Protein AF-A0A2D6Q9H8-F1 (afdb_monomer)

Secondary structure (DSSP, 8-state):
--GGG-THHHH-TT-----TTT-PPPPHHHHHHHHHIIIII---TTS--SHHHHHHHHHHHHHHHHHHHHHTS-GGG----SSHHHHHHHHHHHHGGGS-TTT------TT--GGGTGGG-

Nearest PDB structures (foldseek):
  5b7s-assembly1_B  TM=9.721E-01  e=1.238E-06  Thermococcus onnurineus NA1
  6a6g-assembly1_A  TM=9.354E-01  e=1.586E-06  Fervidobacterium islandicum
  6wci-assembly1_B  TM=9.464E-01  e=2.417E-05  Stenotrophomonas maltophilia K279a
  8odq-assembly1_B  TM=8.842E-01  e=1.385E-05  Mycobacterium tuberculosis
  8odq-assembly1_D  TM=8.765E-01  e=1.887E-05  Mycobacterium tuberculosis

Solvent-accessible surface area (backbone atoms only — not comparable to full-atom values): 7612 Å² total; per-residue (Å²): 140,58,77,86,44,26,57,66,46,74,79,34,74,85,66,80,84,89,54,56,88,83,54,69,87,64,38,51,70,61,54,47,53,54,51,50,36,70,77,74,35,73,46,62,55,91,76,48,99,44,70,49,15,50,51,32,34,51,52,54,50,52,53,41,42,54,50,13,59,75,69,75,50,56,47,89,77,61,77,93,64,95,44,72,52,54,48,45,40,54,50,40,68,66,48,53,84,78,54,50,86,93,75,63,82,86,89,79,67,95,81,58,56,65,58,77,48,60,70,82,110

Radius of gyration: 19.82 Å; Cα contacts (8 Å, |Δi|>4): 74; chains: 1; bounding box: 47×29×52 Å

Mean predicted aligned error: 4.14 Å

Sequence (121 aa):
MNKKDFPIFDNHPDLIYLDSAATSQRPKQVIKSLTDFYEKENANIHRGVYTLSEQATENYKKAREKIAQFLNANSNEIIFTRNTTESLNLLTNTIKPLLEEGRDEILLTEMEHHSNLIPWQ

Foldseek 3Di:
DDPVQFCVCVVVVPDDDPPCVVPDGDGPVVVVVVVCCVVPQDDDEPPDPDDSNVVNNVVVLVVLVVVCVVVVHDSVPDDDDPDPLVVLLVVLVVCVVVDDPPPDDDDDDPPDDPSNVVSND

Structure (mmCIF, N/CA/C/O backbone):
data_AF-A0A2D6Q9H8-F1
#
_entry.id   AF-A0A2D6Q9H8-F1
#
loop_
_atom_site.group_PDB
_atom_site.id
_atom_site.type_symbol
_atom_site.label_atom_id
_atom_site.label_alt_id
_atom_site.label_comp_id
_atom_site.label_asym_id
_atom_site.label_entity_id
_atom_site.label_seq_id
_atom_site.pdbx_PDB_ins_code
_atom_site.Cartn_x
_atom_site.Cartn_y
_atom_site.Cartn_z
_atom_site.occupancy
_atom_site.B_iso_or_equiv
_atom_site.auth_seq_id
_atom_site.auth_comp_id
_atom_site.auth_asym_id
_atom_site.auth_atom_id
_atom_site.pdbx_PDB_model_num
ATOM 1 N N . MET A 1 1 ? -9.093 -12.808 11.504 1.00 76.69 1 MET A N 1
ATOM 2 C CA . MET A 1 1 ? -9.801 -11.534 11.269 1.00 76.69 1 MET A CA 1
ATOM 3 C C . MET A 1 1 ? -11.162 -11.903 10.707 1.00 76.69 1 MET A C 1
ATOM 5 O O . MET A 1 1 ? -11.206 -12.720 9.797 1.00 76.69 1 MET A O 1
ATOM 9 N N . ASN A 1 2 ? -12.246 -11.400 11.289 1.00 89.62 2 ASN A N 1
ATOM 10 C CA . ASN A 1 2 ? -13.624 -11.807 10.992 1.00 89.62 2 ASN A CA 1
ATOM 11 C C . ASN A 1 2 ? -14.456 -10.584 10.564 1.00 89.62 2 ASN A C 1
ATOM 13 O O . ASN A 1 2 ? -14.062 -9.455 10.833 1.00 89.62 2 ASN A O 1
ATOM 17 N N . LYS A 1 3 ? -15.644 -10.780 9.963 1.00 91.94 3 LYS A N 1
ATOM 18 C CA . LYS A 1 3 ? -16.528 -9.680 9.492 1.00 91.94 3 LYS A CA 1
ATOM 19 C C . LYS A 1 3 ? -16.752 -8.575 10.546 1.00 91.94 3 LYS A C 1
ATOM 21 O O . LYS A 1 3 ? -16.775 -7.401 10.206 1.00 91.94 3 LYS A O 1
ATOM 26 N N . LYS A 1 4 ? -16.824 -8.953 11.827 1.00 93.94 4 LYS A N 1
ATOM 27 C CA . LYS A 1 4 ? -17.023 -8.065 12.993 1.00 93.94 4 LYS A CA 1
ATOM 28 C C . LYS A 1 4 ? -15.876 -7.067 13.237 1.00 93.94 4 LYS A C 1
ATOM 30 O O . LYS A 1 4 ? -16.062 -6.055 13.917 1.00 93.94 4 LYS A O 1
ATOM 35 N N . ASP A 1 5 ? -14.690 -7.358 12.701 1.00 96.81 5 ASP A N 1
ATOM 36 C CA . ASP A 1 5 ? -13.526 -6.474 12.785 1.00 96.81 5 ASP A CA 1
ATOM 37 C C . ASP A 1 5 ? -13.666 -5.262 11.853 1.00 96.81 5 ASP A C 1
ATOM 39 O O . ASP A 1 5 ? -12.951 -4.283 12.033 1.00 96.81 5 ASP A O 1
ATOM 43 N N . PHE A 1 6 ? -14.584 -5.288 10.883 1.00 97.88 6 PHE A N 1
ATOM 44 C CA . PHE A 1 6 ? -14.772 -4.239 9.882 1.00 97.88 6 PHE A CA 1
ATOM 45 C C . PHE A 1 6 ? -16.030 -3.419 10.212 1.00 97.88 6 PHE A C 1
ATOM 47 O O . PHE A 1 6 ? -17.144 -3.875 9.948 1.00 97.88 6 PHE A O 1
ATOM 54 N N . PRO A 1 7 ? -15.888 -2.195 10.755 1.00 97.31 7 PRO A N 1
ATOM 55 C CA . PRO A 1 7 ? -17.023 -1.422 11.262 1.00 97.31 7 PRO A CA 1
ATOM 56 C C . PRO A 1 7 ? -17.999 -0.974 10.167 1.00 97.31 7 PRO A C 1
ATOM 58 O O . PRO A 1 7 ? -19.133 -0.615 10.475 1.00 97.31 7 PRO A O 1
ATOM 61 N N . ILE A 1 8 ? -17.604 -1.011 8.889 1.00 97.56 8 ILE A N 1
ATOM 62 C CA . ILE A 1 8 ? -18.521 -0.709 7.783 1.00 97.56 8 ILE A CA 1
ATOM 63 C C . ILE A 1 8 ? -19.737 -1.644 7.775 1.00 97.56 8 ILE A C 1
ATOM 65 O O . ILE A 1 8 ? -20.837 -1.195 7.480 1.00 97.56 8 ILE A O 1
ATOM 69 N N . PHE A 1 9 ? -19.581 -2.911 8.172 1.00 97.12 9 PHE A N 1
ATOM 70 C CA . PHE A 1 9 ? -20.701 -3.853 8.226 1.00 97.12 9 PHE A CA 1
ATOM 71 C C . PHE A 1 9 ? -21.581 -3.678 9.467 1.00 97.12 9 PHE A C 1
ATOM 73 O O . PHE A 1 9 ? -22.716 -4.137 9.454 1.00 97.12 9 PHE A O 1
ATOM 80 N N . ASP A 1 10 ? -21.092 -3.008 10.515 1.00 95.44 10 ASP A N 1
ATOM 81 C CA . ASP A 1 10 ? -21.930 -2.617 11.657 1.00 95.44 10 ASP A CA 1
ATOM 82 C C . ASP A 1 10 ? -22.841 -1.436 11.261 1.00 95.44 10 ASP A C 1
ATOM 84 O O . ASP A 1 10 ? -24.006 -1.390 11.643 1.00 95.44 10 ASP A O 1
ATOM 88 N N . ASN A 1 11 ? -22.323 -0.501 10.450 1.00 95.38 11 ASN A N 1
ATOM 89 C CA . ASN A 1 11 ? -23.074 0.658 9.942 1.00 95.38 11 ASN A CA 1
ATOM 90 C C . ASN A 1 11 ? -23.975 0.318 8.744 1.00 95.38 11 ASN A C 1
ATOM 92 O O . ASN A 1 11 ? -24.964 1.004 8.495 1.00 95.38 11 ASN A O 1
ATOM 96 N N . HIS A 1 12 ? -23.643 -0.747 8.010 1.00 96.94 12 HIS A N 1
ATOM 97 C CA . HIS A 1 12 ? -24.404 -1.244 6.867 1.00 96.94 12 HIS A CA 1
ATOM 98 C C . HIS A 1 12 ? -24.603 -2.770 6.985 1.00 96.94 12 HIS A C 1
ATOM 100 O O . HIS A 1 12 ? -23.897 -3.533 6.317 1.00 96.94 12 HIS A O 1
ATOM 1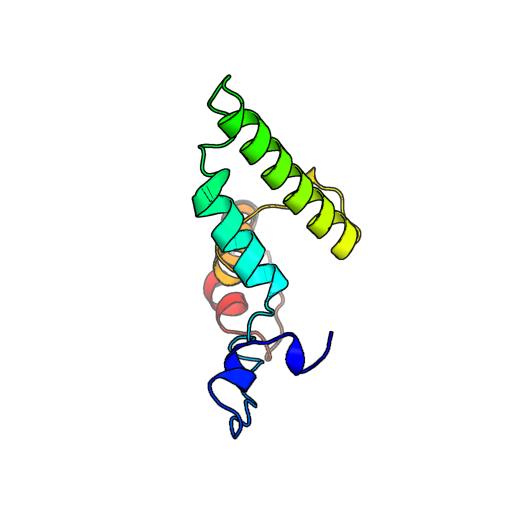06 N N . PRO A 1 13 ? -25.546 -3.238 7.830 1.00 94.00 13 PRO A N 1
ATOM 107 C CA . PRO A 1 13 ? -25.730 -4.664 8.141 1.00 94.00 13 PRO A CA 1
ATOM 108 C C . PRO A 1 13 ? -25.991 -5.550 6.917 1.00 94.00 13 PRO A C 1
ATOM 110 O O . PRO A 1 13 ? -25.465 -6.665 6.833 1.00 94.00 13 PRO A O 1
ATOM 113 N N . ASP A 1 14 ? -26.732 -5.019 5.943 1.00 96.75 14 ASP A N 1
ATOM 114 C CA . ASP A 1 14 ? -27.130 -5.720 4.717 1.00 96.75 14 ASP A CA 1
ATOM 115 C C . ASP A 1 14 ? -26.117 -5.562 3.569 1.00 96.75 14 ASP A C 1
ATOM 117 O O . ASP A 1 14 ? -26.335 -6.057 2.464 1.00 96.75 14 ASP A O 1
ATOM 121 N N . LEU A 1 15 ? -24.990 -4.875 3.801 1.00 96.75 15 LEU A N 1
ATOM 122 C CA . LEU A 1 15 ? -23.975 -4.664 2.772 1.00 96.75 15 LEU A CA 1
ATOM 123 C C . LEU A 1 15 ? -23.320 -5.992 2.364 1.00 96.75 15 LEU A C 1
ATOM 125 O O . LEU A 1 15 ? -22.629 -6.647 3.154 1.00 96.75 15 LEU A O 1
ATOM 129 N N . ILE A 1 16 ? -23.467 -6.326 1.083 1.00 97.44 16 ILE A N 1
ATOM 130 C CA . ILE A 1 16 ? -22.733 -7.389 0.393 1.00 97.44 16 ILE A CA 1
ATOM 131 C C . ILE A 1 16 ? -21.691 -6.712 -0.502 1.00 97.44 16 ILE A C 1
ATOM 133 O O . ILE A 1 16 ? -22.001 -6.232 -1.588 1.00 97.44 16 ILE A O 1
ATOM 137 N N . TYR A 1 17 ? -20.450 -6.627 -0.022 1.00 96.94 17 TYR A N 1
ATOM 138 C CA . TYR A 1 17 ? -19.363 -5.949 -0.730 1.00 96.94 17 TYR A CA 1
ATOM 139 C C . TYR A 1 17 ? -18.500 -6.958 -1.502 1.00 96.94 17 TYR A C 1
ATOM 141 O O . TYR A 1 17 ? -17.702 -7.677 -0.900 1.00 96.94 17 TYR A O 1
ATOM 149 N N . LEU A 1 18 ? -18.662 -7.007 -2.827 1.00 97.56 18 LEU A N 1
ATOM 150 C CA . LEU A 1 18 ? -17.948 -7.920 -3.737 1.00 97.56 18 LEU A CA 1
ATOM 151 C C . LEU A 1 18 ? -17.009 -7.179 -4.707 1.00 97.56 18 LEU A C 1
ATOM 153 O O . LEU A 1 18 ? -16.781 -7.640 -5.817 1.00 97.56 18 LEU A O 1
ATOM 157 N N . ASP A 1 19 ? -16.453 -6.044 -4.275 1.00 97.69 19 ASP A N 1
ATOM 158 C CA . ASP A 1 19 ? -15.568 -5.185 -5.084 1.00 97.69 19 ASP A CA 1
ATOM 159 C C . ASP A 1 19 ? -14.181 -4.981 -4.431 1.00 97.69 19 ASP A C 1
ATOM 161 O O . ASP A 1 19 ? -13.498 -3.975 -4.603 1.00 97.69 19 ASP A O 1
ATOM 165 N N . SER A 1 20 ? -13.737 -5.968 -3.642 1.00 97.38 20 SER A N 1
ATOM 166 C CA . SER A 1 20 ? -12.467 -5.887 -2.897 1.00 97.38 20 SER A CA 1
ATOM 167 C C . SER A 1 20 ? -11.219 -5.820 -3.788 1.00 97.38 20 SER A C 1
ATOM 169 O O . SER A 1 20 ? -10.156 -5.438 -3.301 1.00 97.38 20 SER A O 1
ATOM 171 N N . ALA A 1 21 ? -11.336 -6.201 -5.066 1.00 97.06 21 ALA A N 1
ATOM 172 C CA . ALA A 1 21 ? -10.256 -6.093 -6.045 1.00 97.06 21 ALA A CA 1
ATOM 173 C C . ALA A 1 21 ? -9.961 -4.631 -6.425 1.00 97.06 21 ALA A C 1
ATOM 175 O O . ALA A 1 21 ? -8.809 -4.307 -6.702 1.00 97.06 21 ALA A O 1
ATOM 176 N N . ALA A 1 22 ? -10.967 -3.747 -6.387 1.00 96.56 22 ALA A N 1
ATOM 177 C CA . ALA A 1 22 ? -10.775 -2.313 -6.583 1.00 96.56 22 ALA A CA 1
ATOM 178 C C . ALA A 1 22 ? -10.240 -1.639 -5.308 1.00 96.56 22 ALA A C 1
ATOM 180 O O . ALA A 1 22 ? -9.268 -0.885 -5.356 1.00 96.56 22 ALA A O 1
ATOM 181 N N . THR A 1 23 ? -10.843 -1.918 -4.145 1.00 96.38 23 THR A N 1
ATOM 182 C CA . THR A 1 23 ? -10.326 -1.482 -2.836 1.00 96.38 23 THR A CA 1
ATOM 183 C C . THR A 1 23 ? -10.894 -2.319 -1.693 1.00 96.38 23 THR A C 1
ATOM 185 O O . THR A 1 23 ? -12.034 -2.765 -1.735 1.00 96.38 23 THR A O 1
ATOM 188 N N . SER A 1 24 ? -10.121 -2.522 -0.626 1.00 97.56 24 SER A N 1
ATOM 189 C CA . SER A 1 24 ? -10.560 -3.303 0.533 1.00 97.56 24 SER A CA 1
ATOM 190 C C . SER A 1 24 ? -11.074 -2.435 1.679 1.00 97.56 24 SER A C 1
ATOM 192 O O . SER A 1 24 ? -10.535 -1.369 1.990 1.00 97.56 24 SER A O 1
ATOM 194 N N . GLN A 1 25 ? -12.095 -2.945 2.369 1.00 97.75 25 GLN A N 1
ATOM 195 C CA . GLN A 1 25 ? -12.580 -2.356 3.615 1.00 97.75 25 GLN A CA 1
ATOM 196 C C . GLN A 1 25 ? -11.498 -2.405 4.700 1.00 97.75 25 GLN A C 1
ATOM 198 O O . GLN A 1 25 ? -10.622 -3.273 4.690 1.00 97.75 25 GLN A O 1
ATOM 203 N N . ARG A 1 26 ? -11.537 -1.464 5.650 1.00 97.62 26 ARG A N 1
ATOM 204 C CA . ARG A 1 26 ? -10.509 -1.342 6.696 1.00 97.62 26 ARG A CA 1
ATOM 205 C C . ARG A 1 26 ? -11.002 -1.911 8.030 1.00 97.62 26 ARG A C 1
ATOM 207 O O . ARG A 1 26 ? -12.102 -1.560 8.460 1.00 97.62 26 ARG A O 1
ATOM 214 N N . PRO A 1 27 ? -10.214 -2.764 8.706 1.00 98.00 27 PRO A N 1
ATOM 215 C CA . PRO A 1 27 ? -10.575 -3.262 10.024 1.00 98.00 27 PRO A CA 1
ATOM 216 C C . PRO A 1 27 ? -10.347 -2.186 11.103 1.00 98.00 27 PRO A C 1
ATOM 218 O O . PRO A 1 27 ? -9.538 -1.268 10.928 1.00 98.00 27 PRO A O 1
ATOM 221 N N . LYS A 1 28 ? -11.032 -2.317 12.246 1.00 97.44 28 LYS A N 1
ATOM 222 C CA . LYS A 1 28 ? -11.008 -1.387 13.394 1.00 97.44 28 LYS A CA 1
ATOM 223 C C . LYS A 1 28 ? -9.586 -1.053 13.846 1.00 97.44 28 LYS A C 1
ATOM 225 O O . LYS A 1 28 ? -9.307 0.093 14.173 1.00 97.44 28 LYS A O 1
ATOM 230 N N . GLN A 1 29 ? -8.678 -2.027 13.827 1.00 97.00 29 GLN A N 1
ATOM 231 C CA . GLN A 1 29 ? -7.287 -1.867 14.254 1.00 97.00 29 GLN A CA 1
ATOM 232 C C . GLN A 1 29 ? -6.512 -0.889 13.356 1.00 97.00 29 GLN A C 1
ATOM 234 O O . GLN A 1 29 ? -5.742 -0.078 13.863 1.00 97.00 29 GLN A O 1
ATOM 239 N N . VAL A 1 30 ? -6.740 -0.929 12.037 1.00 97.56 30 VAL A N 1
ATOM 240 C CA . VAL A 1 30 ? -6.092 -0.015 11.079 1.00 97.56 30 VAL A CA 1
ATOM 241 C C . VAL A 1 30 ? -6.626 1.402 11.256 1.00 97.56 30 VAL A C 1
ATOM 243 O O . VAL A 1 30 ? -5.844 2.344 11.338 1.00 97.56 30 VAL A O 1
ATOM 246 N N . ILE A 1 31 ? -7.949 1.545 11.381 1.00 98.12 31 ILE A N 1
ATOM 247 C CA . ILE A 1 31 ? -8.598 2.843 11.611 1.00 98.12 31 ILE A CA 1
ATOM 248 C C . ILE A 1 31 ? -8.079 3.459 12.912 1.00 98.12 31 ILE A C 1
ATOM 250 O O . ILE A 1 31 ? -7.622 4.597 12.917 1.00 98.12 31 ILE A O 1
ATOM 254 N N . LYS A 1 32 ? -8.070 2.677 13.997 1.00 97.88 32 LYS A N 1
ATOM 255 C CA . LYS A 1 32 ? -7.591 3.130 15.302 1.00 97.88 32 L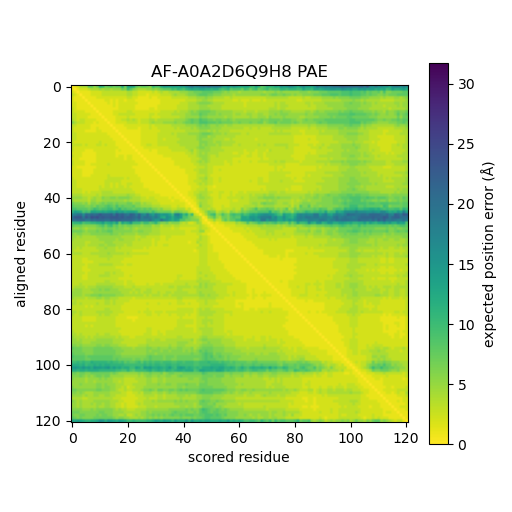YS A CA 1
ATOM 256 C C . LYS A 1 32 ? -6.130 3.576 15.253 1.00 97.88 32 LYS A C 1
ATOM 258 O O . LYS A 1 32 ? -5.817 4.608 15.824 1.00 97.88 32 LYS A O 1
ATOM 263 N N . SER A 1 33 ? -5.256 2.843 14.560 1.00 96.69 33 SER A N 1
ATOM 264 C CA . SER A 1 33 ? -3.845 3.229 14.426 1.00 96.69 33 SER A CA 1
ATOM 265 C C . SER A 1 33 ? -3.676 4.584 13.735 1.00 96.69 33 SER A C 1
ATOM 267 O O . SER A 1 33 ? -2.799 5.350 14.121 1.00 96.69 33 SER A O 1
ATOM 269 N N . LEU A 1 34 ? -4.503 4.883 12.727 1.00 96.88 34 LEU A N 1
ATOM 270 C CA . LEU A 1 34 ? -4.479 6.174 12.040 1.00 96.88 34 LEU A CA 1
ATOM 271 C C . LEU A 1 34 ? -4.986 7.300 12.950 1.00 96.88 34 LEU A C 1
ATOM 273 O O . LEU A 1 34 ? -4.366 8.357 13.028 1.00 96.88 34 LEU A O 1
ATOM 277 N N . THR A 1 35 ? -6.094 7.058 13.653 1.00 97.75 35 THR A N 1
ATOM 278 C CA . THR A 1 35 ? -6.655 7.999 14.628 1.00 97.75 35 THR A CA 1
ATOM 279 C C . THR A 1 35 ? -5.665 8.288 15.755 1.00 97.75 35 THR A C 1
ATOM 281 O O . THR A 1 35 ? -5.371 9.449 16.013 1.00 97.75 35 THR A O 1
ATOM 284 N N . ASP A 1 36 ? -5.085 7.251 16.371 1.00 96.00 36 ASP A N 1
ATOM 285 C CA . ASP A 1 36 ? -4.092 7.397 17.439 1.00 96.00 36 ASP A CA 1
ATOM 286 C C . ASP A 1 36 ? -2.880 8.211 16.963 1.00 96.00 36 ASP A C 1
ATOM 288 O O . ASP A 1 36 ? -2.419 9.085 17.694 1.00 96.00 36 ASP A O 1
ATOM 292 N N . PHE A 1 37 ? -2.398 7.978 15.735 1.00 94.69 37 PHE A N 1
ATOM 293 C CA . PHE A 1 37 ? -1.288 8.751 15.181 1.00 94.69 37 PHE A CA 1
ATOM 294 C C . PHE A 1 37 ? -1.617 10.248 15.127 1.00 94.69 37 PHE A C 1
ATOM 296 O O . PHE A 1 37 ? -0.864 11.065 15.655 1.00 94.69 37 PHE A O 1
ATOM 303 N N . TYR A 1 38 ? -2.755 10.623 14.538 1.00 95.81 38 TYR A N 1
ATOM 304 C CA . TYR A 1 38 ? -3.114 12.036 14.400 1.00 95.81 38 TYR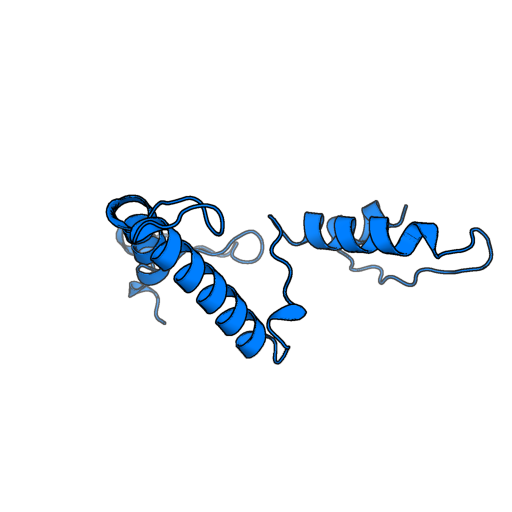 A CA 1
ATOM 305 C C . TYR A 1 38 ? -3.482 12.710 15.722 1.00 95.81 38 TYR A C 1
ATOM 307 O O . TYR A 1 38 ? -3.192 13.891 15.895 1.00 95.81 38 TYR A O 1
ATOM 315 N N . GLU A 1 39 ? -4.085 11.980 16.657 1.00 96.12 39 GLU A N 1
ATOM 316 C CA . GLU A 1 39 ? -4.467 12.522 17.962 1.00 96.12 39 GLU A CA 1
ATOM 317 C C . GLU A 1 39 ? -3.289 12.630 18.941 1.00 96.12 39 GLU A C 1
ATOM 319 O O . GLU A 1 39 ? -3.336 13.467 19.843 1.00 96.12 39 GLU A O 1
ATOM 324 N N . LYS A 1 40 ? -2.259 11.777 18.814 1.00 93.00 40 LYS A N 1
ATOM 325 C CA . LYS A 1 40 ? -1.250 11.589 19.878 1.00 93.00 40 LYS A CA 1
ATOM 326 C C . LYS A 1 40 ? 0.204 11.657 19.417 1.00 93.00 40 LYS A C 1
ATOM 328 O O . LYS A 1 40 ? 1.064 11.947 20.243 1.00 93.00 40 LYS A O 1
ATOM 333 N N . GLU A 1 41 ? 0.505 11.372 18.151 1.00 89.62 41 GLU A N 1
ATOM 334 C CA . GLU A 1 41 ? 1.881 11.083 17.703 1.00 89.62 41 GLU A CA 1
ATOM 335 C C . GLU A 1 41 ? 2.359 11.941 16.522 1.00 89.62 41 GLU A C 1
ATOM 337 O O . GLU A 1 41 ? 3.529 11.871 16.150 1.00 89.62 41 GLU A O 1
ATOM 342 N N . ASN A 1 42 ? 1.481 12.742 15.915 1.00 92.62 42 ASN A N 1
ATOM 343 C CA . ASN A 1 42 ? 1.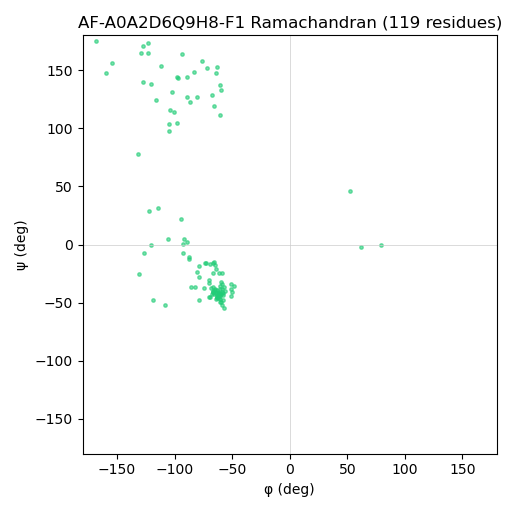773 13.454 14.675 1.00 92.62 42 ASN A CA 1
ATOM 344 C C . ASN A 1 42 ? 2.950 14.435 14.815 1.00 92.62 42 ASN A C 1
ATOM 346 O O . ASN A 1 42 ? 2.845 15.483 15.456 1.00 92.62 42 ASN A O 1
ATOM 350 N N . ALA A 1 43 ? 4.057 14.110 14.151 1.00 92.19 43 ALA A N 1
ATOM 351 C CA . ALA A 1 43 ? 5.252 14.934 14.051 1.00 92.19 43 ALA A CA 1
ATOM 352 C C . ALA A 1 43 ? 6.029 14.599 12.769 1.00 92.19 43 ALA 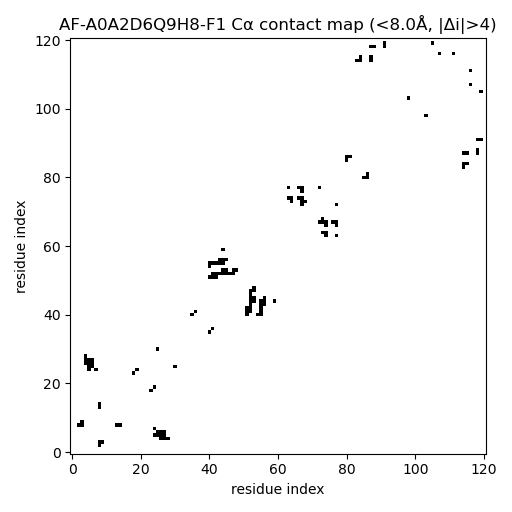A C 1
ATOM 354 O O . ALA A 1 43 ? 5.937 13.495 12.229 1.00 92.19 43 ALA A O 1
ATOM 355 N N . ASN A 1 44 ? 6.832 15.552 12.291 1.00 89.50 44 ASN A N 1
ATOM 356 C CA . ASN A 1 44 ? 7.728 15.314 11.161 1.00 89.50 44 ASN A CA 1
ATOM 357 C C . ASN A 1 44 ? 8.837 14.333 11.556 1.00 89.50 44 ASN A C 1
ATOM 359 O O . ASN A 1 44 ? 9.558 14.568 12.524 1.00 89.50 44 ASN A O 1
ATOM 363 N N . ILE A 1 45 ? 9.025 13.285 10.756 1.00 88.50 45 ILE A N 1
ATOM 364 C CA . ILE A 1 45 ? 10.101 12.307 10.947 1.00 88.50 45 ILE A CA 1
ATOM 365 C C . ILE A 1 45 ? 11.479 12.896 10.597 1.00 88.50 45 ILE A C 1
ATOM 367 O O . ILE A 1 45 ? 11.593 13.784 9.750 1.00 88.50 45 ILE A O 1
ATOM 371 N N . HIS A 1 46 ? 12.539 12.386 11.233 1.00 76.88 46 HIS A N 1
ATOM 372 C CA . HIS A 1 46 ? 13.959 12.708 10.978 1.00 76.88 46 HIS A CA 1
ATOM 373 C C . HIS A 1 46 ? 14.421 14.164 11.192 1.00 76.88 46 HIS A C 1
ATOM 375 O O . HIS A 1 46 ? 15.604 14.444 11.005 1.00 76.88 46 HIS A O 1
ATOM 381 N N . ARG A 1 47 ? 13.540 15.102 11.558 1.00 68.19 47 ARG A N 1
ATOM 382 C CA . ARG A 1 47 ? 13.862 16.545 11.593 1.00 68.19 47 ARG A CA 1
ATOM 383 C C . ARG A 1 47 ? 13.700 17.213 12.959 1.00 68.19 47 ARG A C 1
ATOM 385 O O . ARG A 1 47 ? 13.946 18.410 13.066 1.00 68.19 47 ARG A O 1
ATOM 392 N N . GLY A 1 48 ? 13.294 16.479 13.993 1.00 71.81 48 GLY A N 1
ATOM 393 C CA . GLY A 1 48 ? 13.110 17.013 15.342 1.00 71.81 48 GLY A CA 1
ATOM 394 C C . GLY A 1 48 ? 13.861 16.217 16.406 1.00 71.81 48 GLY A C 1
ATOM 395 O O . GLY A 1 48 ? 13.861 14.990 16.378 1.00 71.81 48 GLY A O 1
ATOM 396 N N . VAL A 1 49 ? 14.443 16.937 17.365 1.00 78.75 49 VAL A N 1
ATOM 397 C CA . VAL A 1 49 ? 15.109 16.403 18.573 1.00 78.75 49 VAL A CA 1
ATOM 398 C C . VAL A 1 49 ? 14.166 16.349 19.787 1.00 78.75 49 VAL A C 1
ATOM 400 O O . VAL A 1 49 ? 14.599 16.399 20.931 1.00 78.75 49 VAL A O 1
ATOM 403 N N . TYR A 1 50 ? 12.855 16.338 19.542 1.00 84.94 50 TYR A N 1
ATOM 404 C CA . TYR A 1 50 ? 11.820 16.296 20.575 1.00 84.94 50 TYR A CA 1
ATOM 405 C C . TYR A 1 50 ? 11.077 14.960 20.536 1.00 84.94 50 TYR A C 1
ATOM 407 O O . TYR A 1 50 ? 10.956 14.335 19.481 1.00 84.94 50 TYR A O 1
ATOM 415 N N . THR A 1 51 ? 10.520 14.561 21.680 1.00 88.69 51 THR A N 1
ATOM 416 C CA . THR A 1 51 ? 9.968 13.219 21.921 1.00 88.69 51 THR A CA 1
ATOM 417 C C . THR A 1 51 ? 8.978 12.744 20.854 1.00 88.69 51 THR A C 1
ATOM 419 O O . THR A 1 51 ? 9.079 11.613 20.391 1.00 88.69 51 THR A O 1
ATOM 422 N N . LEU A 1 52 ? 8.046 13.597 20.411 1.00 90.00 52 LEU A N 1
ATOM 423 C CA . LEU A 1 52 ? 7.066 13.212 19.385 1.00 90.00 52 LEU A CA 1
ATOM 424 C C . LEU A 1 52 ? 7.720 12.920 18.023 1.00 90.00 52 LEU A C 1
ATOM 426 O O . LEU A 1 52 ? 7.333 11.970 17.352 1.00 90.00 52 LEU A O 1
ATOM 430 N N . SER A 1 53 ? 8.741 13.687 17.629 1.00 91.12 53 SER A N 1
ATOM 431 C CA . SER A 1 53 ? 9.487 13.450 16.383 1.00 91.12 53 SER A CA 1
ATOM 432 C C . SER A 1 53 ? 10.279 12.140 16.433 1.00 91.12 53 SER A C 1
ATOM 434 O O . SER A 1 53 ? 10.299 11.388 15.453 1.00 91.12 53 SER A O 1
ATOM 436 N N . GLU A 1 54 ? 10.899 11.829 17.573 1.00 90.06 54 GLU A N 1
ATOM 437 C CA . GLU A 1 54 ? 11.598 10.555 17.778 1.00 90.06 54 GLU A CA 1
ATOM 438 C C . GLU A 1 54 ? 10.625 9.373 17.719 1.00 90.06 54 GLU A C 1
ATOM 440 O O . GLU A 1 54 ? 10.862 8.416 16.980 1.00 90.06 54 GLU A O 1
ATOM 445 N N . GLN A 1 55 ? 9.484 9.478 18.408 1.00 90.00 55 GLN A N 1
ATOM 446 C CA . GLN A 1 55 ? 8.453 8.442 18.418 1.00 90.00 55 GLN A CA 1
ATOM 447 C C . GLN A 1 55 ? 7.851 8.210 17.025 1.00 90.00 55 GLN A C 1
ATOM 449 O O . GLN A 1 55 ? 7.725 7.061 16.596 1.00 90.00 55 GLN A O 1
ATOM 454 N N . ALA A 1 56 ? 7.528 9.279 16.290 1.00 91.81 56 ALA A N 1
ATOM 455 C CA . ALA A 1 56 ? 7.025 9.184 14.921 1.00 91.81 56 ALA A CA 1
ATOM 456 C C . ALA A 1 56 ? 8.058 8.534 13.985 1.00 91.81 56 ALA A C 1
ATOM 458 O O . ALA A 1 56 ? 7.714 7.681 13.163 1.00 91.81 56 ALA A O 1
ATOM 459 N N . THR A 1 57 ? 9.340 8.885 14.142 1.00 93.06 57 THR A N 1
ATOM 460 C CA . THR A 1 57 ? 10.439 8.289 13.366 1.00 93.06 57 THR A CA 1
ATOM 461 C C . THR A 1 57 ? 10.574 6.794 13.656 1.00 93.06 57 THR A C 1
ATOM 463 O O . THR A 1 57 ? 10.719 5.995 12.730 1.00 93.06 57 THR A O 1
ATOM 466 N N . GLU A 1 58 ? 10.495 6.398 14.924 1.00 92.94 58 GLU A N 1
ATOM 467 C CA . GLU A 1 58 ? 10.580 4.999 15.334 1.00 92.94 58 GLU A CA 1
ATOM 468 C C . GLU A 1 58 ? 9.383 4.180 14.831 1.00 92.94 58 GLU A C 1
ATOM 470 O O . GLU A 1 58 ? 9.554 3.089 14.286 1.00 92.94 58 GLU A O 1
ATOM 475 N N . ASN A 1 59 ? 8.166 4.722 14.923 1.00 94.00 59 ASN A N 1
ATOM 476 C CA . ASN A 1 59 ? 6.964 4.071 14.400 1.00 94.00 59 ASN A CA 1
ATOM 477 C C . ASN A 1 59 ? 7.030 3.897 12.872 1.00 94.00 59 ASN A C 1
ATOM 479 O O . ASN A 1 59 ? 6.670 2.837 12.354 1.00 94.00 59 ASN A O 1
ATOM 483 N N . TYR A 1 60 ? 7.568 4.886 12.152 1.00 94.88 60 TYR A N 1
ATOM 484 C CA . TYR A 1 60 ? 7.806 4.800 10.711 1.00 94.88 60 TYR A CA 1
ATOM 485 C C . TYR A 1 60 ? 8.842 3.722 10.340 1.00 94.88 60 TYR A C 1
ATOM 487 O O . TYR A 1 60 ? 8.627 2.953 9.399 1.00 94.88 60 TYR A O 1
ATOM 495 N N . LYS A 1 61 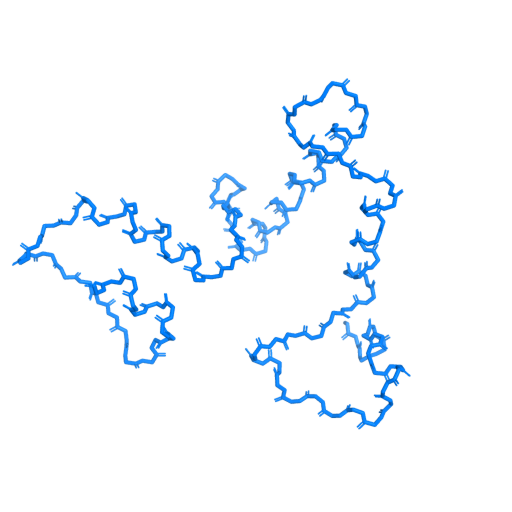? 9.941 3.600 11.099 1.00 95.25 61 LYS A N 1
ATOM 496 C CA . LYS A 1 61 ? 10.931 2.520 10.919 1.00 95.25 61 LYS A CA 1
ATOM 497 C C . LYS A 1 61 ? 10.328 1.142 11.185 1.00 95.25 61 LYS A C 1
ATOM 499 O O . LYS A 1 61 ? 10.459 0.256 10.345 1.00 95.25 61 LYS A O 1
ATOM 504 N N . LYS A 1 62 ? 9.579 0.983 12.279 1.00 96.94 62 LYS A N 1
ATOM 505 C CA . LYS A 1 62 ? 8.865 -0.265 12.598 1.00 96.94 62 LYS A CA 1
ATOM 506 C C . LYS A 1 62 ? 7.869 -0.657 11.509 1.00 96.94 62 LYS A C 1
ATOM 508 O O . LYS A 1 62 ? 7.725 -1.840 11.210 1.00 96.94 62 LYS A O 1
ATOM 513 N N . ALA A 1 63 ? 7.176 0.308 10.900 1.00 97.44 63 ALA A N 1
ATOM 514 C CA . ALA A 1 63 ? 6.302 0.034 9.760 1.00 97.44 63 ALA A CA 1
ATOM 515 C C . ALA A 1 63 ? 7.092 -0.534 8.567 1.00 97.44 63 ALA A C 1
ATOM 517 O O . ALA A 1 63 ? 6.666 -1.520 7.967 1.00 97.44 63 ALA A O 1
ATOM 518 N N . ARG A 1 64 ? 8.270 0.033 8.271 1.00 98.19 64 ARG A N 1
ATOM 519 C CA . ARG A 1 64 ? 9.178 -0.466 7.225 1.00 98.19 64 ARG A CA 1
ATOM 520 C C . ARG A 1 64 ? 9.658 -1.888 7.509 1.00 98.19 64 ARG A C 1
ATOM 522 O O . ARG A 1 64 ? 9.604 -2.730 6.621 1.00 98.19 64 ARG A O 1
ATOM 529 N N . GLU A 1 65 ? 10.080 -2.169 8.739 1.00 98.44 65 GLU A N 1
ATOM 530 C CA . GLU A 1 65 ? 10.527 -3.505 9.159 1.00 98.44 65 GLU A CA 1
ATOM 531 C C . GLU A 1 65 ? 9.411 -4.546 9.064 1.00 98.44 65 GLU A C 1
ATOM 533 O O . GLU A 1 65 ? 9.639 -5.645 8.564 1.00 98.44 65 GLU A O 1
ATOM 538 N N . LYS A 1 66 ? 8.185 -4.196 9.473 1.00 98.44 66 LYS A N 1
ATOM 539 C CA . LYS A 1 66 ? 7.022 -5.083 9.335 1.00 98.44 66 LYS A CA 1
ATOM 540 C C . LYS A 1 66 ? 6.741 -5.443 7.876 1.00 98.44 66 LYS A C 1
ATOM 542 O O . LYS A 1 66 ? 6.436 -6.596 7.589 1.00 98.44 66 LYS A O 1
ATOM 547 N N . ILE A 1 67 ? 6.843 -4.477 6.961 1.00 98.38 67 ILE A N 1
ATOM 548 C CA . ILE A 1 67 ? 6.664 -4.723 5.521 1.00 98.38 67 ILE A CA 1
ATOM 549 C C . ILE A 1 67 ? 7.798 -5.590 4.979 1.00 98.38 67 ILE A C 1
ATOM 551 O O . ILE A 1 67 ? 7.538 -6.530 4.236 1.00 98.38 67 ILE A O 1
ATOM 555 N N . ALA A 1 68 ? 9.036 -5.317 5.387 1.00 98.56 68 ALA A N 1
ATOM 556 C CA . ALA A 1 68 ? 10.194 -6.111 5.003 1.00 98.56 68 ALA A CA 1
ATOM 557 C C . ALA A 1 68 ? 10.028 -7.580 5.418 1.00 98.56 68 ALA A C 1
ATOM 559 O O . ALA A 1 68 ? 10.149 -8.470 4.586 1.00 98.56 68 ALA A O 1
ATOM 560 N N . GLN A 1 69 ? 9.624 -7.837 6.664 1.00 98.50 69 GLN A N 1
ATOM 561 C CA . GLN A 1 69 ? 9.316 -9.186 7.147 1.00 98.50 69 GLN A CA 1
ATOM 562 C C . GLN A 1 69 ? 8.164 -9.835 6.373 1.00 98.50 69 GLN A C 1
ATOM 564 O O . GLN A 1 69 ? 8.259 -11.002 6.005 1.00 98.50 69 GLN A O 1
ATOM 569 N N . PHE A 1 70 ? 7.093 -9.084 6.097 1.00 98.56 70 PHE A N 1
ATOM 570 C CA . PHE A 1 70 ? 5.950 -9.579 5.326 1.00 98.56 70 PHE A CA 1
ATOM 571 C C . PHE A 1 70 ? 6.340 -10.019 3.906 1.00 98.56 70 PHE A C 1
ATOM 573 O O . PHE A 1 70 ? 5.804 -11.002 3.403 1.00 98.56 70 PHE A O 1
ATOM 580 N N . LEU A 1 71 ? 7.287 -9.314 3.282 1.00 98.12 71 LEU A N 1
ATOM 581 C CA . LEU A 1 71 ? 7.800 -9.609 1.942 1.00 98.12 71 LEU A CA 1
ATOM 582 C C . LEU A 1 71 ? 9.052 -10.503 1.943 1.00 98.12 71 LEU A C 1
ATOM 584 O O . LEU A 1 71 ? 9.570 -10.803 0.871 1.00 98.12 71 LEU A O 1
ATOM 588 N N . ASN A 1 72 ? 9.543 -10.921 3.116 1.00 98.19 72 ASN A N 1
ATOM 589 C CA . ASN A 1 72 ? 10.822 -11.618 3.281 1.00 98.19 72 ASN A CA 1
ATOM 590 C C . ASN A 1 72 ? 12.016 -10.877 2.629 1.00 98.19 72 ASN A C 1
ATOM 592 O O . ASN A 1 72 ? 12.831 -11.474 1.928 1.00 98.19 72 ASN A O 1
ATOM 596 N N . ALA A 1 73 ? 12.101 -9.566 2.858 1.00 98.19 73 ALA A N 1
ATOM 597 C CA . ALA A 1 73 ? 13.132 -8.659 2.351 1.00 98.19 73 ALA A CA 1
ATOM 598 C C . ALA A 1 73 ? 13.856 -7.928 3.497 1.00 98.19 73 ALA A C 1
ATOM 600 O O . ALA A 1 73 ? 13.448 -7.996 4.661 1.00 98.19 73 ALA A O 1
ATOM 601 N N . ASN A 1 74 ? 14.912 -7.178 3.179 1.00 98.19 74 ASN A N 1
ATOM 602 C CA . ASN A 1 74 ? 15.558 -6.265 4.120 1.00 98.19 74 ASN A CA 1
ATOM 603 C C . ASN A 1 74 ? 14.813 -4.928 4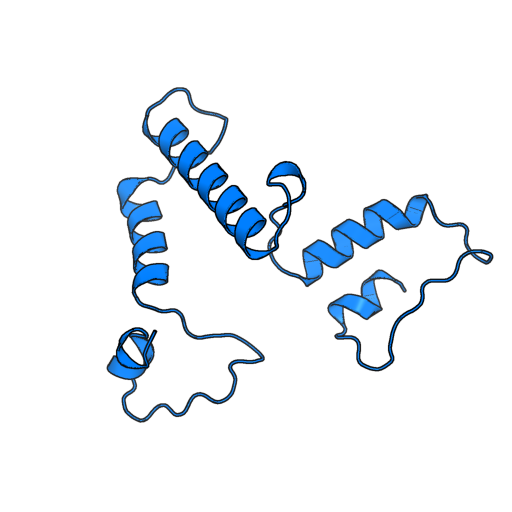.175 1.00 98.19 74 ASN A C 1
ATOM 605 O O . ASN A 1 74 ? 14.291 -4.436 3.177 1.00 98.19 74 ASN A O 1
ATOM 609 N N . SER A 1 75 ? 14.817 -4.268 5.336 1.00 97.44 75 SER A N 1
ATOM 610 C CA . SER A 1 75 ? 14.141 -2.972 5.498 1.00 97.44 75 SER A CA 1
ATOM 611 C C . SER A 1 75 ? 14.683 -1.889 4.559 1.00 97.44 75 SER A C 1
ATOM 613 O O . SER A 1 75 ? 13.910 -1.055 4.094 1.00 97.44 75 SER A O 1
ATOM 615 N N . ASN A 1 76 ? 15.974 -1.932 4.222 1.00 97.38 76 ASN A N 1
ATOM 616 C CA . ASN A 1 76 ? 16.609 -0.995 3.289 1.00 97.38 76 ASN A CA 1
ATOM 617 C C . ASN A 1 76 ? 16.157 -1.175 1.828 1.00 97.38 76 ASN A C 1
ATOM 619 O O . ASN A 1 76 ? 16.355 -0.268 1.027 1.00 97.38 76 ASN A O 1
ATOM 623 N N . GLU A 1 77 ? 15.541 -2.309 1.485 1.00 97.75 77 GLU A N 1
ATOM 624 C CA . GLU A 1 77 ? 14.989 -2.582 0.148 1.00 97.75 77 GLU A CA 1
ATOM 625 C C . GLU A 1 77 ? 13.545 -2.075 0.010 1.00 97.75 77 GLU A C 1
ATOM 627 O O . GLU A 1 77 ? 12.991 -2.024 -1.085 1.00 97.75 77 GLU A O 1
ATOM 632 N N . ILE A 1 78 ? 12.916 -1.669 1.117 1.00 98.38 78 ILE A N 1
ATOM 633 C CA . ILE A 1 78 ? 11.550 -1.153 1.117 1.00 98.38 78 ILE A CA 1
ATOM 634 C C . ILE A 1 78 ? 11.583 0.342 0.832 1.00 98.38 78 ILE A C 1
ATOM 636 O O . ILE A 1 78 ? 12.174 1.100 1.596 1.00 98.38 78 ILE A O 1
ATOM 640 N N . ILE A 1 79 ? 10.886 0.788 -0.212 1.00 97.81 79 ILE A N 1
ATOM 641 C CA . ILE A 1 79 ? 10.678 2.206 -0.530 1.00 97.81 79 ILE A CA 1
ATOM 642 C C . ILE A 1 79 ? 9.181 2.498 -0.422 1.00 97.81 79 ILE A C 1
ATOM 644 O O . ILE A 1 79 ? 8.364 1.835 -1.056 1.00 97.81 79 ILE A O 1
ATOM 648 N N . PHE A 1 80 ? 8.812 3.486 0.396 1.00 98.12 8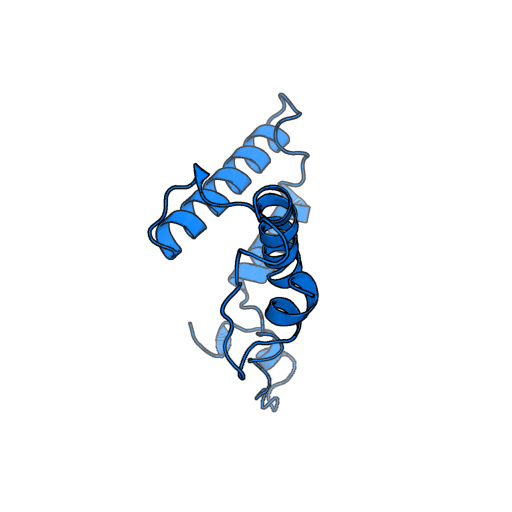0 PHE A N 1
ATOM 649 C CA . PHE A 1 80 ? 7.422 3.918 0.506 1.00 98.12 80 PHE A CA 1
ATOM 650 C C . PHE A 1 80 ? 7.068 4.851 -0.648 1.00 98.12 80 PHE A C 1
ATOM 652 O O . PHE A 1 80 ? 7.728 5.868 -0.852 1.00 98.12 80 PHE A O 1
ATOM 659 N N . THR A 1 81 ? 5.993 4.518 -1.350 1.00 98.38 81 THR A N 1
ATOM 660 C CA . THR A 1 81 ? 5.357 5.334 -2.387 1.00 98.38 81 THR A CA 1
ATOM 661 C C . THR A 1 81 ? 3.867 5.461 -2.065 1.00 98.38 81 THR A C 1
ATOM 663 O O . THR A 1 81 ? 3.343 4.801 -1.163 1.00 98.38 81 THR A O 1
ATOM 666 N N . ARG A 1 82 ? 3.157 6.318 -2.791 1.00 97.75 82 ARG A N 1
ATOM 667 C CA . ARG A 1 82 ? 1.717 6.540 -2.648 1.00 97.75 82 ARG A CA 1
ATOM 668 C C . ARG A 1 82 ? 0.897 5.319 -3.057 1.00 97.75 82 ARG A C 1
ATOM 670 O O . ARG A 1 82 ? -0.163 5.091 -2.479 1.00 97.75 82 ARG A O 1
ATOM 677 N N . ASN A 1 83 ? 1.325 4.589 -4.087 1.00 97.81 83 ASN A N 1
ATOM 678 C CA . ASN A 1 83 ? 0.633 3.418 -4.632 1.00 97.81 83 ASN A CA 1
ATOM 679 C C . ASN A 1 83 ? 1.523 2.638 -5.621 1.00 97.81 83 ASN A C 1
ATOM 681 O O . ASN A 1 83 ? 2.602 3.092 -6.000 1.00 97.81 83 ASN A O 1
ATOM 685 N N . THR A 1 84 ? 1.028 1.489 -6.095 1.00 98.12 84 THR A N 1
ATOM 686 C CA . THR A 1 84 ? 1.710 0.641 -7.088 1.00 98.12 84 THR A CA 1
ATOM 687 C C . THR A 1 84 ? 2.060 1.386 -8.377 1.00 98.12 84 THR A C 1
ATOM 689 O O . THR A 1 84 ? 3.154 1.204 -8.901 1.00 98.12 84 THR A O 1
ATOM 692 N N . THR A 1 85 ? 1.174 2.257 -8.877 1.00 98.06 85 THR A N 1
ATOM 693 C CA . THR A 1 85 ? 1.430 3.041 -10.097 1.00 98.06 85 THR A CA 1
ATOM 694 C C . THR A 1 85 ? 2.660 3.934 -9.942 1.00 98.06 85 THR A C 1
ATOM 696 O O . THR A 1 85 ? 3.493 3.986 -10.843 1.00 98.06 85 THR A O 1
ATOM 699 N N . GLU A 1 86 ? 2.811 4.615 -8.805 1.00 98.31 86 GLU A N 1
ATOM 700 C CA . GLU A 1 86 ? 4.000 5.427 -8.536 1.00 98.31 86 GLU A CA 1
ATOM 701 C C . GLU A 1 86 ? 5.258 4.565 -8.396 1.00 98.31 86 GLU A C 1
ATOM 703 O O . GLU A 1 86 ? 6.287 4.928 -8.956 1.00 98.31 86 GLU A O 1
ATOM 708 N N . SER A 1 87 ? 5.182 3.404 -7.733 1.00 98.31 87 SER A N 1
ATOM 709 C CA . SER A 1 87 ? 6.325 2.482 -7.638 1.00 98.31 87 SER A CA 1
ATOM 710 C C . SER A 1 87 ? 6.835 2.031 -9.009 1.00 98.31 87 SER A C 1
ATOM 712 O O . SER A 1 87 ? 8.040 2.030 -9.245 1.00 98.31 87 SER A O 1
ATOM 714 N N . LEU A 1 88 ? 5.929 1.686 -9.930 1.00 97.94 88 LEU A N 1
ATOM 715 C CA . LEU A 1 88 ? 6.286 1.260 -11.288 1.00 97.94 88 LEU A CA 1
ATOM 716 C C . LEU A 1 88 ? 6.864 2.411 -12.119 1.00 97.94 88 LEU A C 1
ATOM 718 O O . LEU A 1 88 ? 7.832 2.223 -12.854 1.00 97.94 88 LEU A O 1
ATOM 722 N N . ASN A 1 89 ? 6.336 3.626 -11.954 1.00 97.44 89 ASN A N 1
ATOM 723 C CA . ASN A 1 89 ? 6.916 4.813 -12.581 1.00 97.44 89 ASN A CA 1
ATOM 724 C C . ASN A 1 89 ? 8.303 5.142 -12.017 1.00 97.44 89 ASN A C 1
ATOM 726 O O . ASN A 1 89 ? 9.195 5.507 -12.778 1.00 97.44 89 ASN A O 1
ATOM 730 N N . LEU A 1 90 ? 8.509 5.008 -10.705 1.00 98.00 90 LEU A N 1
ATOM 731 C CA . LEU A 1 90 ? 9.815 5.210 -10.080 1.00 98.00 90 LEU A CA 1
ATOM 732 C C . LEU A 1 90 ? 10.849 4.228 -10.644 1.00 98.00 90 LEU A C 1
ATOM 734 O O . LEU A 1 90 ? 11.943 4.646 -11.021 1.00 98.00 90 LEU A O 1
ATOM 738 N N . LEU A 1 91 ? 10.485 2.946 -10.738 1.00 96.69 91 LEU A N 1
ATOM 739 C CA . LEU A 1 91 ? 11.317 1.904 -11.340 1.00 96.69 91 LEU A CA 1
ATOM 740 C C . LEU A 1 91 ? 11.675 2.259 -12.785 1.00 96.69 91 LEU A C 1
ATOM 742 O O . LEU A 1 91 ? 12.851 2.342 -13.133 1.00 96.69 91 LEU A O 1
ATOM 746 N N . THR A 1 92 ? 10.659 2.522 -13.605 1.00 95.75 92 THR A N 1
ATOM 747 C CA . THR A 1 92 ? 10.840 2.757 -15.040 1.00 95.75 92 THR A CA 1
ATOM 748 C C . THR A 1 92 ? 11.687 3.998 -15.299 1.00 95.75 92 THR A C 1
ATOM 750 O O . THR A 1 92 ? 12.643 3.933 -16.061 1.00 95.75 92 THR A O 1
ATOM 753 N N . ASN A 1 93 ? 11.429 5.110 -14.603 1.00 95.81 93 ASN A N 1
ATOM 754 C CA . ASN A 1 93 ? 12.220 6.336 -14.760 1.00 95.81 93 ASN A CA 1
ATOM 755 C C . ASN A 1 93 ? 13.672 6.189 -14.279 1.00 95.81 93 ASN A C 1
ATOM 757 O O . ASN A 1 93 ? 14.544 6.918 -14.744 1.00 95.81 93 ASN A O 1
ATOM 761 N N . THR A 1 94 ? 13.936 5.255 -13.363 1.00 96.38 94 THR A N 1
ATOM 762 C CA . THR A 1 94 ? 15.289 4.969 -12.866 1.00 96.38 94 THR A CA 1
ATOM 763 C C . THR A 1 94 ? 16.056 4.046 -13.816 1.00 96.38 94 THR A C 1
ATOM 765 O O . THR A 1 94 ? 17.259 4.220 -13.992 1.00 96.38 94 THR A O 1
ATOM 768 N N . ILE A 1 95 ? 15.374 3.080 -14.441 1.00 94.69 95 ILE A N 1
ATOM 769 C CA . ILE A 1 95 ? 15.988 2.097 -15.346 1.00 94.69 95 ILE A CA 1
ATOM 770 C C . ILE A 1 95 ? 16.106 2.627 -16.777 1.00 94.69 95 ILE A C 1
ATOM 772 O O . ILE A 1 95 ? 17.103 2.347 -17.428 1.00 94.69 95 ILE A O 1
ATOM 776 N N . LYS A 1 96 ? 15.137 3.406 -17.271 1.00 91.75 96 LYS A N 1
ATOM 777 C CA . LYS A 1 96 ? 15.079 3.870 -18.670 1.00 91.75 96 LYS A CA 1
ATOM 778 C C . LYS A 1 96 ? 16.382 4.509 -19.178 1.00 91.75 96 LYS A C 1
ATOM 780 O O . LYS A 1 96 ? 16.772 4.176 -20.290 1.00 91.75 96 LYS A O 1
ATOM 785 N N . PRO A 1 97 ? 17.108 5.345 -18.406 1.00 93.88 97 PRO A N 1
ATOM 786 C CA . PRO A 1 97 ? 18.395 5.895 -18.848 1.00 93.88 97 PRO A CA 1
ATOM 787 C C . PRO A 1 97 ? 19.518 4.861 -19.035 1.00 93.88 97 PRO A C 1
ATOM 789 O O . PRO A 1 97 ? 20.551 5.194 -19.606 1.00 93.88 97 PRO A O 1
ATOM 792 N N . LEU A 1 98 ? 19.350 3.645 -18.510 1.00 94.94 98 LEU A N 1
ATOM 793 C CA . LEU A 1 98 ? 20.301 2.537 -18.623 1.00 94.94 98 LEU A CA 1
ATOM 794 C C . LEU A 1 98 ? 20.007 1.625 -19.822 1.00 94.94 98 LEU A C 1
ATOM 796 O O . LEU A 1 98 ? 20.790 0.714 -20.071 1.00 94.94 98 LEU A O 1
ATOM 800 N N . LEU A 1 99 ? 18.885 1.837 -20.517 1.00 93.44 99 LEU A N 1
ATOM 801 C CA . LEU A 1 99 ? 18.455 1.030 -21.655 1.00 93.44 99 LEU A CA 1
ATOM 802 C C . LEU A 1 99 ? 18.855 1.697 -22.969 1.00 93.44 99 LEU A C 1
ATOM 804 O O . LEU A 1 99 ? 18.767 2.918 -23.117 1.00 93.44 99 LEU A O 1
ATOM 808 N N . GLU A 1 100 ? 19.235 0.884 -23.945 1.00 92.81 100 GLU A N 1
ATOM 809 C CA . GLU A 1 100 ? 19.550 1.327 -25.294 1.00 92.81 100 GLU A CA 1
ATOM 810 C C . GLU A 1 100 ? 18.386 1.063 -26.253 1.00 92.81 100 GLU A C 1
ATOM 812 O O . GLU A 1 100 ? 18.032 -0.077 -26.569 1.00 92.81 100 GLU A O 1
ATOM 817 N N . GLU A 1 101 ? 17.802 2.153 -26.752 1.00 86.75 101 GLU A N 1
ATOM 818 C CA . GLU A 1 101 ? 16.694 2.111 -27.703 1.00 86.75 101 GLU A CA 1
ATOM 819 C C . GLU A 1 101 ? 17.089 1.365 -28.990 1.00 86.75 101 GLU A C 1
ATOM 821 O O . GLU A 1 101 ? 18.154 1.589 -29.569 1.00 86.75 101 GLU A O 1
ATOM 826 N N . GLY A 1 102 ? 16.227 0.448 -29.435 1.00 87.00 102 GLY A N 1
ATOM 827 C CA . GLY A 1 102 ? 16.460 -0.380 -30.622 1.00 87.00 102 GLY A CA 1
ATOM 828 C C . GLY A 1 102 ? 17.392 -1.578 -30.405 1.00 87.00 102 GLY A C 1
ATOM 829 O O . GLY A 1 102 ? 17.610 -2.336 -31.351 1.00 87.00 102 GLY A O 1
ATOM 830 N N . ARG A 1 103 ? 17.923 -1.772 -29.190 1.00 94.38 103 ARG A N 1
ATOM 831 C CA . ARG A 1 103 ? 18.670 -2.979 -28.805 1.00 94.38 103 ARG A CA 1
ATOM 832 C C . ARG A 1 103 ? 18.002 -3.730 -27.664 1.00 94.38 103 ARG A C 1
ATOM 834 O O . ARG A 1 103 ? 17.878 -4.948 -27.749 1.00 94.38 103 ARG A O 1
ATOM 841 N N . ASP A 1 104 ? 17.624 -3.013 -26.614 1.00 95.38 104 ASP A N 1
ATOM 842 C CA . ASP A 1 104 ? 17.062 -3.621 -25.416 1.00 95.38 104 ASP A CA 1
ATOM 843 C C . ASP A 1 104 ? 15.542 -3.755 -25.534 1.00 95.38 104 ASP A C 1
ATOM 845 O O . ASP A 1 104 ? 14.858 -2.891 -26.087 1.00 95.38 104 ASP A O 1
ATOM 849 N N . GLU A 1 105 ? 15.010 -4.846 -24.988 1.00 93.75 105 GLU A N 1
ATOM 850 C CA . GLU A 1 105 ? 13.585 -5.170 -25.022 1.00 93.75 105 GLU A CA 1
ATOM 851 C C . GLU A 1 105 ? 13.031 -5.284 -23.599 1.00 93.75 105 GLU A C 1
ATOM 853 O O . GLU A 1 105 ? 13.650 -5.879 -22.713 1.00 93.75 105 GLU A O 1
ATOM 858 N N . ILE A 1 106 ? 11.831 -4.739 -23.384 1.00 93.94 106 ILE A N 1
ATOM 859 C CA . ILE A 1 106 ? 11.069 -4.916 -22.145 1.00 93.94 106 ILE A CA 1
ATOM 860 C C . ILE A 1 106 ? 9.949 -5.917 -22.407 1.00 93.94 106 ILE A C 1
ATOM 862 O O . ILE A 1 106 ? 9.040 -5.662 -23.195 1.00 93.94 106 ILE A O 1
ATOM 866 N N . LEU A 1 107 ? 10.014 -7.060 -21.728 1.00 95.00 107 LEU A N 1
ATOM 867 C CA . LEU A 1 107 ? 9.014 -8.114 -21.843 1.00 95.00 107 LEU A CA 1
ATOM 868 C C . LEU A 1 107 ? 7.882 -7.900 -20.830 1.00 95.00 107 LEU A C 1
ATOM 870 O O . LEU A 1 107 ? 8.128 -7.809 -19.627 1.00 95.00 107 LEU A O 1
ATOM 874 N N . LEU A 1 108 ? 6.642 -7.880 -21.319 1.00 95.94 108 LEU A N 1
ATOM 875 C CA . LEU A 1 108 ? 5.414 -7.764 -20.528 1.00 95.94 108 LEU A CA 1
ATOM 876 C C . LEU A 1 108 ? 4.426 -8.869 -20.921 1.00 95.94 108 LEU A C 1
ATOM 878 O O . LEU A 1 108 ? 4.576 -9.502 -21.968 1.00 95.94 108 LEU A O 1
ATOM 882 N N . THR A 1 109 ? 3.403 -9.095 -20.096 1.00 97.19 109 THR A N 1
ATOM 883 C CA . THR A 1 109 ? 2.292 -9.994 -20.444 1.00 97.19 109 THR A CA 1
ATOM 884 C C . THR A 1 109 ? 1.124 -9.228 -21.077 1.00 97.19 109 THR A C 1
ATOM 886 O O . THR A 1 109 ? 1.021 -8.011 -20.965 1.00 97.19 109 THR A O 1
ATOM 889 N N . GLU A 1 110 ? 0.193 -9.929 -21.728 1.00 96.25 110 GLU A N 1
ATOM 890 C CA . GLU A 1 110 ? -1.038 -9.296 -22.239 1.00 96.25 110 GLU A CA 1
ATOM 891 C C . GLU A 1 110 ? -2.035 -8.932 -21.125 1.00 96.25 110 GLU A C 1
ATOM 893 O O . GLU A 1 110 ? -2.966 -8.162 -21.344 1.00 96.25 110 GLU A O 1
ATOM 898 N N . MET A 1 111 ? -1.857 -9.485 -19.922 1.00 97.19 111 MET A N 1
ATOM 899 C CA . MET A 1 111 ? -2.780 -9.321 -18.794 1.00 97.19 111 MET A CA 1
ATOM 900 C C . MET A 1 111 ? -2.410 -8.146 -17.882 1.00 97.19 111 MET A C 1
ATOM 902 O O . MET A 1 111 ? -3.023 -7.978 -16.825 1.00 97.19 111 MET A O 1
ATOM 906 N N . GLU A 1 112 ? -1.394 -7.356 -18.240 1.00 97.38 112 GLU A N 1
ATOM 907 C CA . GLU A 1 112 ? -0.922 -6.270 -17.388 1.00 97.38 112 GLU A CA 1
ATOM 908 C C . GLU A 1 112 ? -2.014 -5.228 -17.128 1.00 97.38 112 GLU A C 1
ATOM 910 O O . GLU A 1 112 ? -2.716 -4.759 -18.026 1.00 97.38 112 GLU A O 1
ATOM 915 N N . HIS A 1 113 ? -2.107 -4.790 -15.873 1.00 97.19 113 HIS A N 1
ATOM 916 C CA . HIS A 1 113 ? -2.865 -3.589 -15.551 1.00 97.19 113 HIS A CA 1
ATOM 917 C C . HIS A 1 113 ? -2.208 -2.377 -16.228 1.00 97.19 113 HIS A C 1
ATOM 919 O O . HIS A 1 113 ? -0.983 -2.292 -16.292 1.00 97.19 113 HIS A O 1
ATOM 925 N N . HIS A 1 114 ? -2.993 -1.375 -16.640 1.00 96.06 114 HIS A N 1
ATOM 926 C CA . HIS A 1 114 ? -2.480 -0.182 -17.334 1.00 96.06 114 HIS A CA 1
ATOM 927 C C . HIS A 1 114 ? -1.302 0.502 -16.617 1.00 96.06 114 HIS A C 1
ATOM 929 O O . HIS A 1 114 ? -0.384 1.000 -17.265 1.00 96.06 114 HIS A O 1
ATOM 935 N N . SER A 1 115 ? -1.289 0.481 -15.281 1.00 96.12 115 SER A N 1
ATOM 936 C CA . SER A 1 115 ? -0.182 1.001 -14.463 1.00 96.12 115 SER A CA 1
ATOM 937 C C . SER A 1 115 ? 1.177 0.344 -14.731 1.00 96.12 115 SER A C 1
ATOM 939 O O . SER A 1 115 ? 2.184 0.976 -14.437 1.00 96.12 115 SER A O 1
ATOM 941 N N . ASN A 1 116 ? 1.208 -0.893 -15.237 1.00 96.56 116 ASN A N 1
ATOM 942 C CA . ASN A 1 116 ? 2.421 -1.635 -15.595 1.00 96.56 116 ASN A CA 1
ATOM 943 C C . ASN A 1 116 ? 2.654 -1.720 -17.113 1.00 96.56 116 ASN A C 1
ATOM 945 O O . ASN A 1 116 ? 3.592 -2.376 -17.543 1.00 96.56 116 ASN A O 1
ATOM 949 N N . LEU A 1 117 ? 1.818 -1.062 -17.924 1.00 94.62 117 LEU A N 1
ATOM 950 C CA . LEU A 1 117 ? 1.980 -0.992 -19.378 1.00 94.62 117 LEU A CA 1
ATOM 951 C C . LEU A 1 117 ? 2.414 0.408 -19.821 1.00 94.62 117 LEU A C 1
ATOM 953 O O . LEU A 1 117 ? 3.418 0.559 -20.507 1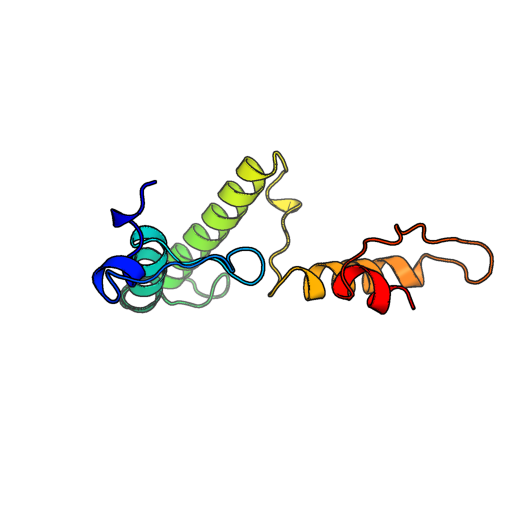.00 94.62 117 LEU A O 1
ATOM 957 N N . ILE A 1 118 ? 1.679 1.438 -19.388 1.00 94.06 118 ILE A N 1
ATOM 958 C CA . ILE A 1 118 ? 1.883 2.829 -19.822 1.00 94.06 118 ILE A CA 1
ATOM 959 C C . ILE A 1 118 ? 3.293 3.361 -19.514 1.00 94.06 118 ILE A C 1
ATOM 961 O O . ILE A 1 118 ? 3.838 4.034 -20.379 1.00 94.06 118 ILE A O 1
ATOM 965 N N . PRO A 1 119 ? 3.922 3.092 -18.349 1.00 92.94 119 PRO A N 1
ATOM 966 C CA . PRO A 1 119 ? 5.245 3.656 -18.059 1.00 92.94 119 PRO A CA 1
ATOM 967 C C . PRO A 1 119 ? 6.353 3.227 -19.030 1.00 92.94 119 PRO A C 1
ATOM 969 O O . PRO A 1 119 ? 7.356 3.930 -19.145 1.00 92.94 119 PRO A O 1
ATOM 972 N N . TRP A 1 120 ? 6.190 2.078 -19.692 1.00 90.19 120 TRP A N 1
ATOM 973 C CA . TRP A 1 120 ? 7.178 1.514 -20.614 1.00 90.19 120 TRP A CA 1
ATOM 974 C C . TRP A 1 120 ? 7.042 2.028 -22.053 1.00 90.19 120 TRP A C 1
ATOM 976 O O . TRP A 1 120 ? 7.951 1.801 -22.848 1.00 90.19 120 TRP A O 1
ATOM 986 N N . GLN A 1 121 ? 5.935 2.703 -22.380 1.00 82.69 121 GLN A N 1
ATOM 987 C CA . GLN A 1 121 ? 5.690 3.342 -23.679 1.00 82.69 121 GLN A CA 1
ATOM 988 C C . GLN A 1 121 ? 6.309 4.747 -23.722 1.00 82.69 121 GLN A C 1
ATOM 990 O O . GLN A 1 121 ? 6.774 5.143 -24.811 1.00 82.69 121 GLN A O 1
#

pLDDT: mean 94.56, std 5.28, range [68.19, 98.56]